Protein AF-A0A3D2ER16-F1 (afdb_monomer_lite)

S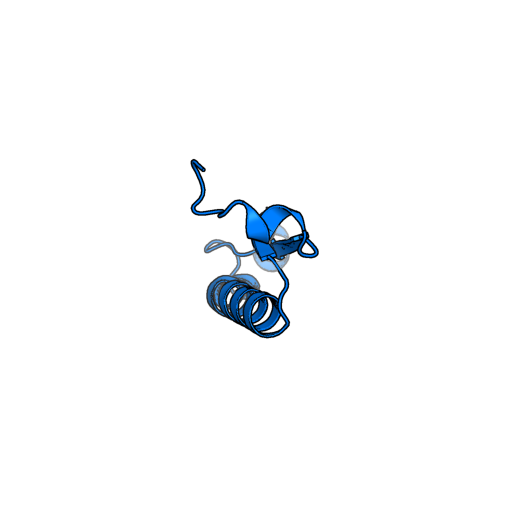tructure (mmCIF, N/CA/C/O backbone):
data_AF-A0A3D2ER16-F1
#
_entry.id   AF-A0A3D2ER16-F1
#
loop_
_atom_site.group_PDB
_atom_site.id
_atom_site.type_symbol
_atom_site.label_atom_id
_atom_site.label_alt_id
_atom_site.label_comp_id
_atom_site.label_asym_id
_atom_site.label_entity_id
_atom_site.label_seq_id
_atom_site.pdbx_PDB_ins_code
_atom_site.Cartn_x
_atom_site.Cartn_y
_atom_site.Cartn_z
_atom_site.occupancy
_atom_site.B_iso_or_equiv
_atom_site.auth_seq_id
_atom_site.auth_comp_id
_atom_site.auth_asym_id
_atom_site.auth_atom_id
_atom_site.pdbx_PDB_model_num
ATOM 1 N N . ARG A 1 1 ? -12.368 14.891 10.518 1.00 53.91 1 ARG A N 1
ATOM 2 C CA . ARG A 1 1 ? -10.926 15.247 10.647 1.00 53.91 1 ARG A CA 1
ATOM 3 C C . ARG A 1 1 ? -10.290 15.318 9.242 1.00 53.91 1 ARG A C 1
ATOM 5 O O . ARG A 1 1 ? -10.891 14.787 8.318 1.00 53.91 1 ARG A O 1
ATOM 12 N N . ALA A 1 2 ? -9.152 16.009 9.045 1.00 60.69 2 ALA A N 1
ATOM 13 C CA . ALA A 1 2 ? -8.648 16.505 7.737 1.00 60.69 2 ALA A CA 1
ATOM 14 C C . ALA A 1 2 ? -8.389 15.459 6.622 1.00 60.69 2 ALA A C 1
ATOM 16 O O . ALA A 1 2 ? -8.211 15.831 5.468 1.00 60.69 2 ALA A O 1
ATOM 17 N N . THR A 1 3 ? -8.393 14.166 6.945 1.00 61.50 3 THR A N 1
ATOM 18 C CA . THR A 1 3 ? -8.150 13.047 6.014 1.00 61.50 3 THR A CA 1
ATOM 19 C C . THR A 1 3 ? -9.366 12.126 5.846 1.00 61.50 3 THR A C 1
ATOM 21 O O . THR A 1 3 ? -9.220 10.985 5.416 1.00 61.50 3 THR A O 1
ATOM 24 N N . GLY A 1 4 ? -10.562 12.589 6.228 1.00 67.25 4 GLY A N 1
ATOM 25 C CA . GLY A 1 4 ? -11.803 11.810 6.130 1.00 67.25 4 GLY A CA 1
ATOM 26 C C . GLY A 1 4 ? -12.044 10.824 7.278 1.00 67.25 4 GLY A C 1
ATOM 27 O O . GLY A 1 4 ? -13.068 10.156 7.271 1.00 67.25 4 GLY A O 1
ATOM 28 N N . MET A 1 5 ? -11.154 10.757 8.277 1.00 72.75 5 MET A N 1
ATOM 29 C CA . MET A 1 5 ? -11.361 9.912 9.463 1.00 72.75 5 MET A CA 1
ATOM 30 C C . MET A 1 5 ? -12.468 10.478 10.359 1.00 72.75 5 MET A C 1
ATOM 32 O O . MET A 1 5 ? -12.443 11.677 10.700 1.00 72.75 5 MET A O 1
ATOM 36 N N . GLN A 1 6 ? -13.395 9.598 10.733 1.00 77.75 6 GLN A N 1
ATOM 37 C CA . GLN A 1 6 ? -14.395 9.817 11.775 1.00 77.75 6 GLN A CA 1
ATOM 38 C C . GLN A 1 6 ? -13.818 9.455 13.145 1.00 77.75 6 GLN A C 1
ATOM 40 O O . GLN A 1 6 ? -12.735 8.875 13.238 1.00 77.75 6 GLN A O 1
ATOM 45 N N . ASP A 1 7 ? -14.500 9.837 14.220 1.00 78.25 7 ASP A N 1
ATOM 46 C CA . ASP A 1 7 ? -14.003 9.593 15.576 1.00 78.25 7 ASP A CA 1
ATOM 47 C C . ASP A 1 7 ? -13.967 8.088 15.904 1.00 78.25 7 ASP A C 1
ATOM 49 O O . ASP A 1 7 ? -13.034 7.634 16.564 1.00 78.25 7 ASP A O 1
ATOM 53 N N . GLU A 1 8 ? -14.884 7.297 15.341 1.00 78.75 8 GLU A N 1
ATOM 54 C CA . GLU A 1 8 ? -14.939 5.839 15.504 1.00 78.75 8 GLU A CA 1
ATOM 55 C C . GLU A 1 8 ? -13.781 5.110 14.796 1.00 78.75 8 GLU A C 1
ATOM 57 O O . GLU A 1 8 ? -13.448 3.976 15.135 1.00 78.75 8 GLU A O 1
ATOM 62 N N . ASP A 1 9 ? -13.128 5.749 13.819 1.00 80.00 9 ASP A N 1
ATOM 63 C CA . ASP A 1 9 ? -11.995 5.156 13.099 1.00 80.00 9 ASP A CA 1
ATOM 64 C C . ASP A 1 9 ? -10.713 5.111 13.942 1.00 80.00 9 ASP A C 1
ATOM 66 O O . ASP A 1 9 ? -9.781 4.384 13.605 1.00 80.00 9 ASP A O 1
ATOM 70 N N . PHE A 1 10 ? -10.652 5.862 15.047 1.00 79.88 10 PHE A N 1
ATOM 71 C CA . PHE A 1 10 ? -9.501 5.856 15.957 1.00 79.88 10 PHE A CA 1
ATOM 72 C C . PHE A 1 10 ? -9.482 4.638 16.884 1.00 79.88 10 PHE A C 1
ATOM 74 O O . PHE A 1 10 ? -8.435 4.333 17.451 1.00 79.88 10 PHE A O 1
ATOM 81 N N . GLU A 1 11 ? -10.609 3.937 17.018 1.00 86.69 11 GLU A N 1
ATOM 82 C CA . GLU A 1 11 ? -10.708 2.688 17.783 1.00 86.69 11 GLU A CA 1
ATOM 83 C C . GLU A 1 11 ? -10.416 1.448 16.923 1.00 86.69 11 GLU A C 1
ATOM 85 O O . GLU A 1 11 ? -10.234 0.348 17.445 1.00 86.69 11 GLU A O 1
ATOM 90 N N . LYS A 1 12 ? -10.342 1.619 15.598 1.00 89.00 12 LYS A N 1
ATOM 91 C CA . LYS A 1 12 ? -10.053 0.549 14.642 1.00 89.00 12 LYS A CA 1
ATOM 92 C C . LYS A 1 12 ? -8.543 0.367 14.450 1.00 89.00 12 LYS A C 1
ATOM 94 O O . LYS A 1 12 ? -7.782 1.335 14.530 1.00 89.00 12 LYS A O 1
ATOM 99 N N . PRO A 1 13 ? -8.078 -0.853 14.125 1.00 89.75 13 PRO A N 1
ATOM 100 C CA . PRO A 1 13 ? -6.683 -1.073 13.769 1.00 89.75 13 PRO A CA 1
ATOM 101 C C . PRO A 1 13 ? -6.321 -0.291 12.498 1.00 89.75 13 PRO A C 1
ATOM 103 O O . PRO A 1 13 ? -6.950 -0.448 11.448 1.00 89.75 13 PRO A O 1
ATOM 106 N N . ILE A 1 14 ? -5.281 0.539 12.592 1.00 92.75 14 ILE A N 1
ATOM 107 C CA . ILE A 1 14 ? -4.733 1.287 11.458 1.00 92.75 14 ILE A CA 1
ATOM 108 C C . ILE A 1 14 ? -3.694 0.412 10.760 1.00 92.75 14 ILE A C 1
ATOM 110 O O . ILE A 1 14 ? -2.694 0.027 11.366 1.00 92.75 14 ILE A O 1
ATOM 114 N N . ILE A 1 15 ? -3.912 0.126 9.477 1.00 93.44 15 ILE A N 1
ATOM 115 C CA . ILE A 1 15 ? -3.004 -0.675 8.657 1.00 93.44 15 ILE A CA 1
ATOM 116 C C . ILE A 1 15 ? -2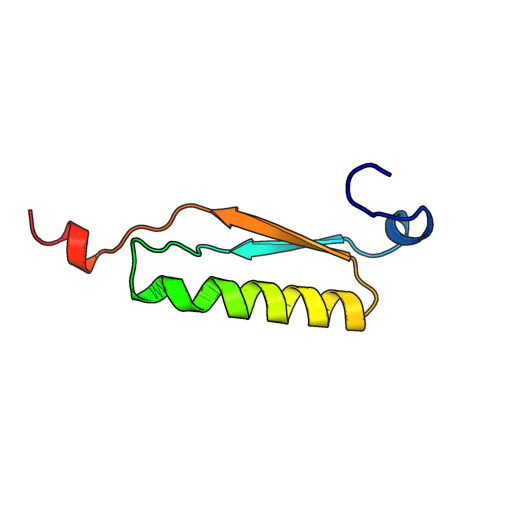.409 0.195 7.555 1.00 93.44 15 ILE A C 1
ATOM 118 O O . ILE A 1 15 ? -3.112 0.769 6.720 1.00 93.44 15 ILE A O 1
ATOM 122 N N . ALA A 1 16 ? -1.081 0.278 7.560 1.00 92.31 16 ALA A N 1
ATOM 123 C CA . ALA A 1 16 ? -0.327 0.980 6.541 1.00 92.31 16 ALA A CA 1
ATOM 124 C C . ALA A 1 16 ? -0.035 0.053 5.353 1.00 92.31 16 ALA A C 1
ATOM 126 O O . ALA A 1 16 ? 0.541 -1.021 5.524 1.00 92.31 16 ALA A O 1
ATOM 127 N N . VAL A 1 17 ? -0.406 0.485 4.148 1.00 92.88 17 VAL A N 1
ATOM 128 C CA . VAL A 1 17 ? -0.100 -0.217 2.894 1.00 92.88 17 VAL A CA 1
ATOM 129 C C . VAL A 1 17 ? 1.120 0.456 2.275 1.00 92.88 17 VAL A C 1
ATOM 131 O O . VAL A 1 17 ? 1.028 1.578 1.778 1.00 92.88 17 VAL A O 1
ATOM 134 N N . VAL A 1 18 ? 2.275 -0.208 2.351 1.00 92.88 18 VAL A N 1
ATOM 135 C CA . VAL A 1 18 ? 3.540 0.299 1.799 1.00 92.88 18 VAL A CA 1
ATOM 136 C C . VAL A 1 18 ? 3.657 -0.158 0.351 1.00 92.88 18 VAL A C 1
ATOM 138 O O . VAL A 1 18 ? 3.862 -1.341 0.087 1.00 92.88 18 VAL A O 1
ATOM 141 N N . ASN A 1 19 ? 3.512 0.777 -0.583 1.00 89.88 19 ASN A N 1
ATOM 142 C CA . ASN A 1 19 ? 3.509 0.498 -2.014 1.00 89.88 19 ASN A CA 1
ATOM 143 C C . ASN A 1 19 ? 4.789 1.027 -2.676 1.00 89.88 19 ASN A C 1
ATOM 145 O O . ASN A 1 19 ? 5.284 2.083 -2.309 1.00 89.88 19 ASN A O 1
ATOM 149 N N . SER A 1 20 ? 5.348 0.318 -3.650 1.00 89.69 20 SER A N 1
ATOM 150 C CA . SER A 1 20 ? 6.492 0.780 -4.445 1.00 89.69 20 SER A CA 1
ATOM 151 C C . SER A 1 20 ? 6.089 1.145 -5.879 1.00 89.69 20 SER A C 1
ATOM 153 O O . SER A 1 20 ? 6.915 1.099 -6.794 1.00 89.69 20 SER A O 1
ATOM 155 N N . PHE A 1 21 ? 4.811 1.489 -6.090 1.00 87.50 21 PHE A N 1
ATOM 156 C CA . PHE A 1 21 ? 4.276 1.940 -7.370 1.00 87.50 21 PHE A CA 1
ATOM 157 C C . PHE A 1 21 ? 5.109 3.088 -7.940 1.00 87.50 21 PHE A C 1
ATOM 159 O O . PHE A 1 21 ? 5.327 4.126 -7.315 1.00 87.50 21 PHE A O 1
ATOM 166 N N . THR A 1 22 ? 5.522 2.908 -9.186 1.00 78.25 22 THR A N 1
ATOM 167 C CA . THR A 1 22 ? 6.201 3.925 -9.973 1.00 78.25 22 THR A CA 1
ATOM 168 C C . THR A 1 22 ? 5.931 3.673 -11.447 1.00 78.25 22 THR A C 1
ATOM 170 O O . THR A 1 22 ? 5.824 2.530 -11.889 1.00 78.25 22 THR A O 1
ATOM 173 N N . GLN A 1 23 ? 5.820 4.749 -12.224 1.00 81.44 23 GLN A N 1
ATOM 174 C CA . GLN A 1 23 ? 5.680 4.667 -13.679 1.00 81.44 23 GLN A CA 1
ATOM 175 C C . GLN A 1 23 ? 7.026 4.444 -14.386 1.00 81.44 23 GLN A C 1
ATOM 177 O O . GLN A 1 23 ? 7.044 4.182 -15.584 1.00 81.44 23 GLN A O 1
ATOM 182 N N . PHE A 1 24 ? 8.142 4.547 -13.655 1.00 76.88 24 PHE A N 1
ATOM 183 C CA . PHE A 1 24 ? 9.499 4.412 -14.194 1.00 76.88 24 PHE A CA 1
ATOM 184 C C . PHE A 1 24 ? 9.994 2.967 -14.268 1.00 76.88 24 PHE A C 1
ATOM 186 O O . PHE A 1 24 ? 10.959 2.699 -14.972 1.00 76.88 24 PHE A O 1
ATOM 193 N N . VAL A 1 25 ? 9.336 2.046 -13.561 1.00 80.69 25 VAL A N 1
ATOM 194 C CA . VAL A 1 25 ? 9.682 0.623 -13.540 1.00 80.69 25 VAL A CA 1
ATOM 195 C C . VAL A 1 25 ? 8.474 -0.136 -14.091 1.00 80.69 25 VAL A C 1
ATOM 197 O O . VAL A 1 25 ? 7.450 -0.194 -13.405 1.00 80.69 25 VAL A O 1
ATOM 200 N N . PRO A 1 26 ? 8.527 -0.718 -15.307 1.00 81.12 26 PRO A N 1
ATOM 201 C CA . PRO A 1 26 ? 7.391 -1.430 -15.901 1.00 81.12 26 PRO A CA 1
ATOM 202 C C . PRO A 1 26 ? 6.829 -2.519 -14.980 1.00 81.12 26 PRO A C 1
ATOM 204 O O . PRO A 1 26 ? 5.613 -2.696 -14.883 1.00 81.12 26 PRO A O 1
ATOM 207 N N . GLY A 1 27 ? 7.711 -3.184 -14.226 1.00 81.00 27 GLY A N 1
ATOM 208 C CA . GLY A 1 27 ? 7.341 -4.171 -13.216 1.00 81.00 27 GLY A CA 1
ATOM 209 C C . GLY A 1 27 ? 6.524 -3.622 -12.041 1.00 81.00 27 GLY A C 1
ATOM 210 O O . GLY A 1 27 ? 5.923 -4.415 -11.339 1.00 81.00 27 GLY A O 1
ATOM 211 N N . HIS A 1 28 ? 6.454 -2.308 -11.813 1.00 86.75 28 HIS A N 1
ATOM 212 C CA . HIS A 1 28 ? 5.790 -1.705 -10.646 1.00 86.75 28 HIS A CA 1
ATOM 213 C C . HIS A 1 28 ? 4.504 -0.942 -10.990 1.00 86.75 28 HIS A C 1
ATOM 215 O O . HIS A 1 28 ? 3.776 -0.524 -10.090 1.00 86.75 28 HIS A O 1
ATOM 221 N N . VAL A 1 29 ? 4.173 -0.779 -12.276 1.00 86.00 29 VAL A N 1
ATOM 222 C CA . VAL A 1 29 ? 2.994 -0.007 -12.717 1.00 86.00 29 VAL A CA 1
ATOM 223 C C . VAL A 1 29 ? 1.687 -0.598 -12.178 1.00 86.00 29 VAL A C 1
ATOM 225 O O . VAL A 1 29 ? 0.786 0.134 -11.771 1.00 86.00 29 VAL A O 1
ATOM 228 N N . HIS A 1 30 ? 1.595 -1.926 -12.121 1.00 86.31 30 HIS A N 1
ATOM 229 C CA . HIS A 1 30 ? 0.399 -2.639 -11.665 1.00 86.31 30 HIS A CA 1
ATOM 230 C C . HIS A 1 30 ? 0.130 -2.485 -10.159 1.00 86.31 30 HIS A C 1
ATOM 232 O O . HIS A 1 30 ? -0.982 -2.748 -9.696 1.00 86.31 30 HIS A O 1
ATOM 238 N N . LEU A 1 31 ? 1.120 -2.032 -9.381 1.00 87.38 31 LEU A N 1
ATOM 239 C CA . LEU A 1 31 ? 0.983 -1.923 -7.934 1.00 87.38 31 LEU A CA 1
ATOM 240 C C . LEU A 1 31 ? -0.004 -0.831 -7.512 1.00 87.38 31 LEU A C 1
ATOM 242 O O . LEU A 1 31 ? -0.541 -0.908 -6.412 1.00 87.38 31 LEU A O 1
ATOM 246 N N . LYS A 1 32 ? -0.309 0.147 -8.375 1.00 85.75 32 LYS A N 1
ATOM 247 C CA . LYS A 1 32 ? -1.341 1.157 -8.099 1.00 85.75 32 LYS A CA 1
ATOM 248 C C . LYS A 1 32 ? -2.709 0.519 -7.857 1.00 85.75 32 LYS A C 1
ATOM 250 O O . LYS A 1 32 ? -3.382 0.846 -6.885 1.00 85.75 32 LYS A O 1
ATOM 255 N N . ASP A 1 33 ? -3.122 -0.397 -8.727 1.00 90.25 33 ASP A N 1
ATOM 256 C CA . ASP A 1 33 ? -4.448 -1.010 -8.615 1.00 90.25 33 ASP A CA 1
ATOM 257 C C . ASP A 1 33 ? -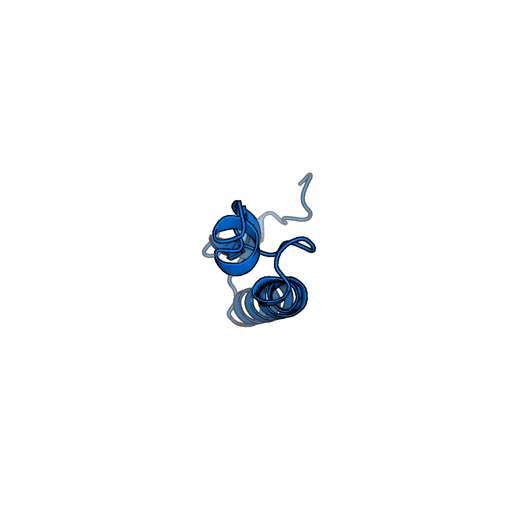4.472 -2.072 -7.505 1.00 90.25 33 ASP A C 1
ATOM 259 O O . ASP A 1 33 ? -5.491 -2.240 -6.829 1.00 90.25 33 ASP A O 1
ATOM 263 N N . LEU A 1 34 ? -3.328 -2.720 -7.251 1.00 91.44 34 LEU A N 1
ATOM 264 C CA . LEU A 1 34 ? -3.154 -3.657 -6.143 1.00 91.44 34 LEU A CA 1
ATOM 265 C C . LEU A 1 34 ? -3.209 -2.961 -4.774 1.00 91.44 34 LEU A C 1
ATOM 267 O O . LEU A 1 34 ? -3.904 -3.445 -3.885 1.00 91.44 34 LEU A O 1
ATOM 271 N N . GLY A 1 35 ? -2.534 -1.820 -4.603 1.00 90.69 35 GLY A N 1
ATOM 272 C CA . GLY A 1 35 ? -2.558 -1.048 -3.354 1.00 90.69 35 GLY A CA 1
ATOM 273 C C . GLY A 1 35 ? -3.974 -0.603 -2.988 1.00 90.69 35 GLY A C 1
ATOM 274 O O . GLY A 1 35 ? -4.419 -0.775 -1.853 1.00 90.69 35 GLY A O 1
ATOM 275 N N . GLN A 1 36 ? -4.736 -0.166 -3.992 1.00 92.19 36 GLN A N 1
ATOM 276 C CA . GLN A 1 36 ? -6.145 0.194 -3.840 1.00 92.19 36 GLN A CA 1
ATOM 277 C C . GLN A 1 36 ? -7.043 -1.012 -3.530 1.00 92.19 36 GLN A C 1
ATOM 279 O O . GLN A 1 36 ? -8.000 -0.878 -2.771 1.00 92.19 36 GLN A O 1
ATOM 284 N N . LEU A 1 37 ? -6.761 -2.192 -4.095 1.00 94.81 37 LEU A N 1
ATOM 285 C CA . LEU A 1 37 ? -7.469 -3.426 -3.740 1.00 94.81 37 LEU A CA 1
ATOM 286 C C . LEU A 1 37 ? -7.226 -3.795 -2.274 1.00 94.81 37 LEU A C 1
ATOM 288 O O . LEU A 1 37 ? -8.184 -4.000 -1.538 1.00 94.81 37 LEU A O 1
ATOM 292 N N . VAL A 1 38 ? -5.965 -3.811 -1.839 1.00 93.50 38 VAL A N 1
ATOM 293 C CA . VAL A 1 38 ? -5.590 -4.129 -0.453 1.00 93.50 38 VAL A CA 1
ATOM 294 C C . VAL A 1 38 ? -6.233 -3.151 0.533 1.00 93.50 38 VAL A C 1
ATOM 296 O O . VAL A 1 38 ? -6.761 -3.581 1.556 1.00 93.50 38 VAL A O 1
ATOM 299 N N . ALA A 1 39 ? -6.250 -1.853 0.215 1.00 93.75 39 ALA A N 1
ATOM 300 C CA . ALA A 1 39 ? -6.903 -0.848 1.049 1.00 93.75 39 ALA A CA 1
ATOM 301 C C . ALA A 1 39 ? -8.405 -1.131 1.243 1.00 93.75 39 ALA A C 1
ATOM 303 O O . ALA A 1 39 ? -8.889 -1.091 2.373 1.00 93.75 39 ALA A O 1
ATOM 304 N N . ARG A 1 40 ? -9.122 -1.497 0.170 1.00 94.19 40 ARG A N 1
ATOM 305 C CA . ARG A 1 40 ? -10.552 -1.848 0.242 1.00 94.19 40 ARG A CA 1
ATOM 306 C C . ARG A 1 40 ? -10.815 -3.083 1.101 1.00 94.19 40 ARG A C 1
ATOM 308 O O . ARG A 1 40 ? -11.775 -3.091 1.863 1.00 94.19 40 ARG A O 1
ATOM 315 N N . GLU A 1 41 ? -9.969 -4.106 1.008 1.00 96.38 41 GLU A N 1
ATOM 316 C CA . GLU A 1 41 ? -10.128 -5.324 1.814 1.00 96.38 41 GLU A CA 1
ATOM 317 C C . GLU A 1 41 ? -9.854 -5.071 3.306 1.00 96.38 41 GLU A C 1
ATOM 319 O O . GLU A 1 41 ? -10.552 -5.606 4.165 1.00 96.38 41 GLU A O 1
ATOM 324 N N . ILE A 1 42 ? -8.885 -4.206 3.634 1.00 94.06 42 ILE A N 1
ATOM 325 C CA . ILE A 1 42 ? -8.636 -3.767 5.018 1.00 94.06 42 ILE A CA 1
ATOM 326 C C . ILE A 1 42 ? -9.869 -3.057 5.587 1.00 94.06 42 ILE A C 1
ATOM 328 O O . ILE A 1 42 ? -10.276 -3.340 6.715 1.00 94.06 42 ILE A O 1
ATOM 332 N 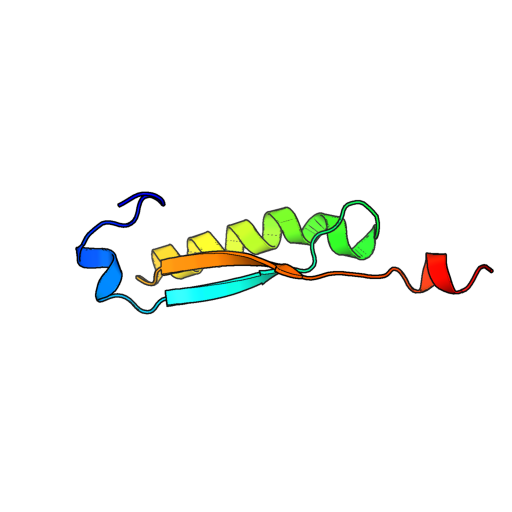N . GLU A 1 43 ? -10.472 -2.153 4.814 1.00 92.56 43 GLU A N 1
ATOM 333 C CA . GLU A 1 43 ? -11.687 -1.437 5.215 1.00 92.56 43 GLU A CA 1
ATOM 334 C C . GLU A 1 43 ? -12.881 -2.391 5.375 1.00 92.56 43 GLU A C 1
ATOM 336 O O . GLU A 1 43 ? -13.611 -2.303 6.364 1.00 92.56 43 GLU A O 1
ATOM 341 N N . ALA A 1 44 ? -13.041 -3.361 4.466 1.00 93.50 44 ALA A N 1
ATOM 342 C CA . ALA A 1 44 ? -14.077 -4.393 4.546 1.00 93.50 44 ALA A CA 1
ATOM 343 C C . ALA A 1 44 ? -13.919 -5.304 5.779 1.00 93.50 44 ALA A C 1
ATOM 345 O O . ALA A 1 44 ? -14.913 -5.753 6.350 1.00 93.50 44 ALA A O 1
ATOM 346 N N . ALA A 1 45 ? -12.682 -5.533 6.227 1.00 94.94 45 ALA A N 1
ATOM 347 C CA . ALA A 1 45 ? -12.368 -6.263 7.454 1.00 94.94 45 ALA A CA 1
ATOM 348 C C . ALA A 1 45 ? -12.527 -5.421 8.740 1.00 94.94 45 ALA A C 1
ATOM 350 O O . ALA A 1 45 ? -12.282 -5.924 9.837 1.00 94.94 45 ALA A O 1
ATOM 351 N N . GLY A 1 46 ? -12.935 -4.151 8.629 1.00 91.75 46 GLY A N 1
ATOM 352 C CA . GLY A 1 46 ? -13.147 -3.252 9.767 1.00 91.75 46 GLY A CA 1
ATOM 353 C C . GLY A 1 46 ? -11.891 -2.520 10.246 1.00 91.75 46 GLY A C 1
ATOM 354 O O . GLY A 1 46 ? -11.904 -1.940 11.332 1.00 91.75 46 GLY A O 1
ATOM 355 N N . GLY A 1 47 ? -10.811 -2.534 9.463 1.00 92.19 47 GLY A N 1
ATOM 356 C CA . GLY A 1 47 ? -9.616 -1.729 9.701 1.00 92.19 47 GLY A CA 1
ATOM 357 C C . GLY A 1 47 ? -9.669 -0.371 9.002 1.00 92.19 47 GLY A C 1
ATOM 358 O O . GLY A 1 47 ? -10.585 -0.066 8.241 1.00 92.19 47 GLY A O 1
ATOM 359 N N . VAL A 1 48 ? -8.648 0.449 9.242 1.00 93.06 48 VAL A N 1
ATOM 360 C CA . VAL A 1 48 ? -8.434 1.704 8.511 1.00 93.06 48 VAL A CA 1
ATOM 361 C C . VAL A 1 48 ? -7.181 1.569 7.662 1.00 93.06 48 VAL A C 1
ATOM 363 O O . VAL A 1 48 ? -6.079 1.449 8.198 1.00 93.06 48 VAL A O 1
ATOM 366 N N . ALA A 1 49 ? -7.332 1.640 6.342 1.00 93.31 49 ALA A N 1
ATOM 367 C CA . ALA A 1 49 ? -6.204 1.615 5.424 1.00 93.31 49 ALA A CA 1
ATOM 368 C C . ALA A 1 49 ? -5.562 3.004 5.268 1.00 93.31 49 ALA A C 1
ATOM 370 O O . ALA A 1 49 ? -6.249 4.024 5.125 1.00 93.31 49 ALA A O 1
ATOM 371 N N . LYS A 1 50 ? -4.226 3.048 5.260 1.00 91.31 50 LYS A N 1
ATOM 372 C CA . LYS A 1 50 ? -3.435 4.222 4.857 1.00 91.31 50 LYS A CA 1
ATOM 373 C C . LYS A 1 50 ? -2.327 3.799 3.901 1.00 91.31 50 LYS A C 1
ATOM 375 O O . LYS A 1 50 ? -1.318 3.237 4.317 1.00 91.31 50 LYS A O 1
ATOM 380 N N . GLU A 1 51 ? -2.530 4.056 2.614 1.00 90.12 51 GLU A N 1
ATOM 381 C CA . GLU A 1 51 ? -1.525 3.796 1.584 1.00 90.12 51 GLU A CA 1
ATOM 382 C C . GLU A 1 51 ? -0.504 4.938 1.513 1.00 90.12 51 GLU A C 1
ATOM 384 O O . GLU A 1 51 ? -0.870 6.116 1.513 1.00 90.12 51 GLU A O 1
ATOM 389 N N . PHE A 1 52 ? 0.778 4.588 1.425 1.00 90.56 52 PHE A N 1
ATOM 390 C CA . PHE A 1 52 ? 1.842 5.518 1.062 1.00 90.56 52 PHE A CA 1
ATOM 391 C C . PHE A 1 52 ? 2.904 4.814 0.215 1.00 90.56 52 PHE A C 1
ATOM 393 O O . PHE A 1 52 ? 3.019 3.586 0.229 1.00 90.56 52 PHE A O 1
ATOM 400 N N . ASN A 1 53 ? 3.683 5.603 -0.527 1.00 86.50 53 ASN A N 1
ATOM 401 C CA . ASN A 1 53 ? 4.668 5.073 -1.463 1.00 86.50 53 ASN A CA 1
ATOM 402 C C . ASN A 1 53 ? 6.097 5.093 -0.900 1.00 86.50 53 ASN A C 1
ATOM 404 O O . ASN A 1 53 ? 6.496 6.043 -0.225 1.00 86.50 53 ASN A O 1
ATOM 408 N N . THR A 1 54 ? 6.871 4.063 -1.236 1.00 86.12 54 THR A N 1
ATOM 409 C CA . THR A 1 54 ? 8.330 3.981 -1.102 1.00 86.12 54 THR A CA 1
ATOM 410 C C . THR A 1 54 ? 8.990 3.997 -2.485 1.00 86.12 54 THR A C 1
ATOM 412 O O . THR A 1 54 ? 8.330 3.791 -3.505 1.00 86.12 54 THR A O 1
ATOM 415 N N . ILE A 1 55 ? 10.297 4.259 -2.534 1.00 82.25 55 ILE A N 1
ATOM 416 C CA . ILE A 1 55 ? 11.062 4.290 -3.785 1.00 82.25 55 ILE A CA 1
ATOM 417 C C . ILE A 1 55 ? 11.194 2.891 -4.407 1.00 82.25 55 ILE A C 1
ATOM 419 O O . ILE A 1 55 ? 11.223 1.880 -3.706 1.00 82.25 55 ILE A O 1
ATOM 423 N N . ALA A 1 56 ? 11.330 2.853 -5.731 1.00 72.75 56 ALA A N 1
ATOM 424 C CA . ALA A 1 56 ? 11.641 1.660 -6.508 1.00 72.75 56 ALA A CA 1
ATOM 425 C C . ALA A 1 56 ? 12.670 1.989 -7.593 1.00 72.75 56 ALA A C 1
ATOM 427 O O . ALA A 1 56 ? 12.660 3.092 -8.143 1.00 72.75 56 ALA A O 1
ATOM 428 N N . VAL A 1 57 ? 13.537 1.024 -7.890 1.00 74.50 57 VAL A N 1
ATOM 429 C CA . VAL A 1 57 ? 14.590 1.105 -8.910 1.00 74.50 57 VAL A CA 1
ATOM 430 C C . VAL A 1 57 ? 14.407 -0.073 -9.868 1.00 74.50 57 VAL A C 1
ATOM 432 O O . VAL A 1 57 ? 14.043 -1.161 -9.429 1.00 74.50 57 VAL A O 1
ATOM 435 N N . ASP A 1 58 ? 14.611 0.154 -11.166 1.00 70.00 58 ASP A N 1
ATOM 436 C CA . ASP A 1 58 ? 14.598 -0.902 -12.184 1.00 70.00 58 ASP A CA 1
ATOM 437 C C . ASP A 1 58 ? 16.025 -1.401 -12.435 1.00 70.00 58 ASP A C 1
ATOM 439 O O . ASP A 1 58 ? 16.840 -0.683 -13.021 1.00 70.00 58 ASP A O 1
ATOM 443 N N . ASP A 1 59 ? 16.318 -2.635 -12.027 1.00 73.50 59 ASP A N 1
ATOM 444 C CA . ASP A 1 59 ? 17.623 -3.265 -12.255 1.00 73.50 59 ASP A CA 1
ATOM 445 C C . ASP A 1 59 ? 17.941 -3.424 -13.756 1.00 73.50 59 ASP A C 1
ATOM 447 O O . ASP A 1 59 ? 19.103 -3.358 -14.152 1.00 73.50 59 ASP A O 1
ATOM 451 N N . GLY A 1 60 ? 16.934 -3.576 -14.623 1.00 61.88 60 GLY A N 1
ATOM 452 C CA . GLY A 1 60 ? 17.110 -3.672 -16.075 1.00 61.88 60 GLY A CA 1
ATOM 453 C C . GLY A 1 60 ? 17.506 -2.346 -16.730 1.00 61.88 60 GLY A C 1
ATOM 454 O O . GLY A 1 60 ? 18.270 -2.349 -17.694 1.00 61.88 60 GLY A O 1
ATOM 455 N N . ILE A 1 61 ? 17.042 -1.216 -16.186 1.00 62.91 61 ILE A N 1
ATOM 456 C CA . ILE A 1 61 ? 17.512 0.124 -16.580 1.00 62.91 61 ILE A CA 1
ATOM 457 C C . ILE A 1 61 ? 18.900 0.389 -15.979 1.00 62.91 61 ILE A C 1
ATOM 459 O O . ILE A 1 61 ? 19.770 0.930 -16.656 1.00 62.91 61 ILE A O 1
ATOM 463 N N . ALA A 1 62 ? 19.137 -0.025 -14.731 1.00 64.94 62 ALA A N 1
ATOM 464 C CA . ALA A 1 62 ? 20.390 0.231 -14.023 1.00 64.94 62 ALA A CA 1
ATOM 465 C C . ALA A 1 62 ? 21.591 -0.584 -14.546 1.00 64.94 62 ALA A C 1
ATOM 467 O O . ALA A 1 62 ? 22.722 -0.115 -14.447 1.00 64.94 62 ALA A O 1
ATOM 468 N N . MET A 1 63 ? 21.377 -1.773 -15.123 1.00 63.91 63 MET A N 1
ATOM 469 C CA . MET A 1 63 ? 22.449 -2.632 -15.656 1.00 63.91 63 MET A CA 1
ATOM 470 C C . MET A 1 63 ? 22.987 -2.218 -17.043 1.00 63.91 63 MET A C 1
ATOM 472 O O . MET A 1 63 ? 23.887 -2.875 -17.563 1.00 63.91 63 MET A O 1
ATOM 476 N N . GLY A 1 64 ? 22.445 -1.165 -17.666 1.00 53.22 64 GLY A N 1
ATOM 477 C C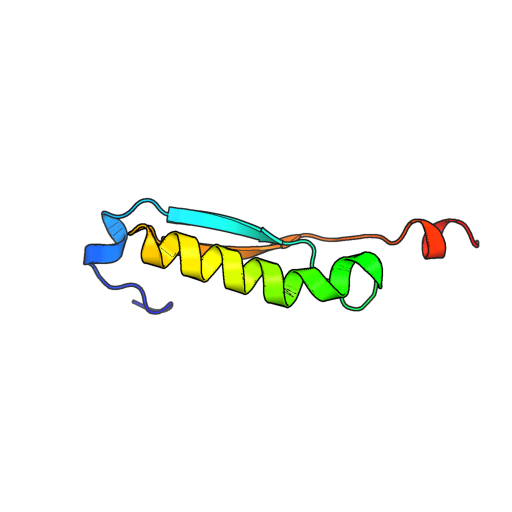A . GLY A 1 64 ? 22.777 -0.742 -19.036 1.00 53.22 64 GLY A CA 1
ATOM 478 C C . GLY A 1 64 ? 23.760 0.431 -19.169 1.00 53.22 64 GLY A C 1
ATOM 479 O O . GLY A 1 64 ? 23.836 1.011 -20.255 1.00 53.22 64 GLY A O 1
ATOM 480 N N . HIS A 1 65 ? 24.466 0.805 -18.097 1.00 55.81 65 HIS A N 1
ATOM 481 C CA . HIS A 1 65 ? 25.396 1.943 -18.050 1.00 55.81 65 HIS A CA 1
ATOM 482 C C . HIS A 1 65 ? 26.832 1.517 -17.744 1.00 55.81 65 HIS A C 1
ATOM 484 O O . HIS A 1 65 ? 27.015 0.667 -16.844 1.00 55.81 65 HIS A O 1
#

Radius of gyration: 15.47 Å; chains: 1; bounding box: 40×23×37 Å

Sequence (65 aa):
RATGMQDEDFEKPIIAVVNSFTQFVPGHVHLKDLGQLVAREIEAAGGVAKEFNTIAVDDGIAMGH

Foldseek 3Di:
DVPPDDPVLV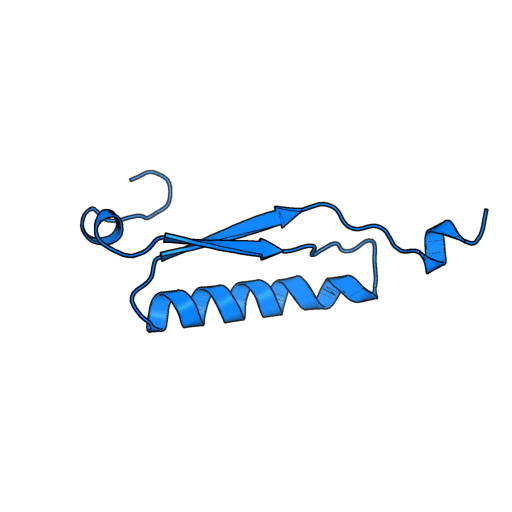VAAEDEQEAQADPVAPVRPCRVVVSVVVQVVCVVVVHHYDYDYDHDDHVVVVVPD

Secondary structure (DSSP, 8-state):
-TTS--GGGGSSPEEEEEE---SSSGGGTTHHHHHHHHHHHHHHTT-EEEEEE-----HHHHTT-

pLDDT: mean 82.8, std 11.53, range [53.22, 96.38]